Protein AF-A0A931WDE2-F1 (afdb_monomer_lite)

Foldseek 3Di:
DPDPPCQWDWDWDDDVPDIDIDIDGLVCLVVSLVVLVVQQVDPVDPRHPVNSVVVNVVSVVVNVVDPD

pLDDT: mean 86.85, std 14.72, range [46.34, 97.5]

Secondary structure (DSSP, 8-state):
-------EEEEEEEETTEEEEEEEEGGGHHHHHHHHHHHHT-TTSS--HHHHHHHHHHHHHHHHH---

Sequence (68 aa):
MPEPEHDLMMIGFSRTGERYFFFFTAEKIDQTIETFRRFAANPDLNFTSEDAEFLSEKVREEKKIKPT

Radius of gyration: 13.35 Å; chains: 1; bounding box: 38×19×37 Å

Structure (mmCIF, N/CA/C/O backbone):
data_AF-A0A931WDE2-F1
#
_entry.id   AF-A0A931WDE2-F1
#
loop_
_atom_site.group_PDB
_atom_site.id
_atom_site.type_symbol
_atom_site.label_atom_id
_atom_site.label_alt_id
_atom_site.label_comp_id
_atom_site.label_asym_id
_atom_site.label_entity_id
_atom_site.label_seq_id
_atom_site.pdbx_PDB_ins_code
_atom_site.Cartn_x
_atom_site.Cartn_y
_atom_site.Cartn_z
_atom_site.occupancy
_atom_site.B_iso_or_equiv
_atom_site.auth_seq_id
_atom_site.auth_comp_id
_atom_site.auth_asym_id
_atom_site.auth_atom_id
_atom_site.pdbx_PDB_model_num
ATOM 1 N N . MET A 1 1 ? -28.130 8.939 18.321 1.00 46.34 1 MET A N 1
ATOM 2 C CA . MET A 1 1 ? -27.340 8.462 17.169 1.00 46.34 1 MET A CA 1
ATOM 3 C C . MET A 1 1 ? -25.888 8.599 17.567 1.00 46.34 1 MET A C 1
ATOM 5 O O . MET A 1 1 ? -25.533 9.718 17.915 1.00 46.34 1 MET A O 1
ATOM 9 N N . PRO A 1 2 ? -25.080 7.530 17.622 1.00 58.94 2 PRO A N 1
ATOM 10 C CA . PRO A 1 2 ? -23.643 7.743 17.583 1.00 58.94 2 PRO A CA 1
ATOM 11 C C . PRO A 1 2 ? -23.315 8.355 16.213 1.00 58.94 2 PRO A C 1
ATOM 13 O O . PRO A 1 2 ? -23.839 7.904 15.191 1.00 58.94 2 PRO A O 1
ATOM 16 N N . GLU A 1 3 ? -22.543 9.437 16.216 1.00 59.28 3 GLU A N 1
ATOM 17 C CA . GLU A 1 3 ? -21.896 9.967 15.014 1.00 59.28 3 GLU A CA 1
ATOM 18 C C . GLU A 1 3 ? -21.092 8.825 14.365 1.00 59.28 3 GLU A C 1
ATOM 20 O O . GLU A 1 3 ? -20.529 8.009 15.102 1.00 59.28 3 GLU A O 1
ATOM 25 N N . PRO A 1 4 ? -21.031 8.702 13.027 1.00 55.72 4 PRO A N 1
ATOM 26 C CA . PRO A 1 4 ? -20.100 7.765 12.421 1.00 55.72 4 PRO A CA 1
ATOM 27 C C . PRO A 1 4 ? -18.692 8.183 12.848 1.00 55.72 4 PRO A C 1
ATOM 29 O O . PRO A 1 4 ? -18.221 9.259 12.484 1.00 55.72 4 PRO A O 1
ATOM 32 N N . GLU A 1 5 ? -18.032 7.352 13.652 1.00 60.06 5 GLU A N 1
ATOM 33 C CA . GLU A 1 5 ? -16.618 7.523 13.955 1.00 60.06 5 GLU A CA 1
ATOM 34 C C . GLU A 1 5 ? -15.884 7.506 12.613 1.00 60.06 5 GLU A C 1
ATOM 36 O O . GLU A 1 5 ? -15.821 6.485 11.926 1.00 60.06 5 GLU A O 1
ATOM 41 N N . HIS A 1 6 ? -15.435 8.679 12.163 1.00 61.25 6 HIS A N 1
ATOM 42 C CA . HIS A 1 6 ? -14.727 8.836 10.901 1.00 61.25 6 HIS A CA 1
ATOM 43 C C . HIS A 1 6 ? -13.337 8.210 11.037 1.00 61.25 6 HIS A C 1
ATOM 45 O O . HIS A 1 6 ? -12.333 8.895 11.215 1.00 61.25 6 HIS A O 1
ATOM 51 N N . ASP A 1 7 ? -13.289 6.885 10.960 1.00 79.25 7 ASP A N 1
ATOM 52 C CA . ASP A 1 7 ? -12.072 6.096 11.117 1.00 79.25 7 ASP A CA 1
ATOM 53 C C . ASP A 1 7 ? -11.383 5.809 9.780 1.00 79.25 7 ASP A C 1
ATOM 55 O O . ASP A 1 7 ? -10.512 4.947 9.678 1.00 79.25 7 ASP A O 1
ATOM 59 N N . LEU A 1 8 ? -11.772 6.558 8.742 1.00 88.00 8 LEU A N 1
ATOM 60 C CA . LEU A 1 8 ? -11.127 6.540 7.442 1.00 88.00 8 LEU A CA 1
ATOM 61 C C . LEU A 1 8 ? -9.776 7.254 7.528 1.00 88.00 8 LEU A C 1
ATOM 63 O O . LEU A 1 8 ? -9.697 8.461 7.751 1.00 88.00 8 LEU A O 1
ATOM 67 N N . MET A 1 9 ? -8.719 6.494 7.296 1.00 90.50 9 MET A N 1
ATOM 68 C CA . MET A 1 9 ? -7.346 6.953 7.171 1.00 90.50 9 MET A CA 1
ATOM 69 C C . MET A 1 9 ? -6.902 6.872 5.712 1.00 90.50 9 MET A C 1
ATOM 71 O O . MET A 1 9 ? -7.427 6.087 4.916 1.00 90.50 9 MET A O 1
ATOM 75 N N . MET A 1 10 ? -5.919 7.695 5.363 1.00 93.00 10 MET A N 1
ATOM 76 C CA . MET A 1 10 ? -5.313 7.719 4.040 1.00 93.00 10 MET A CA 1
ATOM 77 C C . MET A 1 10 ? -3.797 7.773 4.180 1.00 93.00 10 MET A C 1
ATOM 79 O O . MET A 1 10 ? -3.281 8.602 4.926 1.00 93.00 10 MET A O 1
ATOM 83 N N . ILE A 1 11 ? -3.089 6.951 3.406 1.00 93.75 11 ILE A N 1
ATOM 84 C CA . ILE A 1 11 ? -1.646 7.093 3.203 1.00 93.75 11 ILE A CA 1
ATOM 85 C C . ILE A 1 11 ? -1.353 7.345 1.725 1.00 93.75 11 ILE A C 1
ATOM 87 O O . ILE A 1 11 ? -1.855 6.647 0.839 1.00 93.75 11 ILE A O 1
ATOM 91 N N . GLY A 1 12 ? -0.570 8.391 1.472 1.00 93.94 12 GLY A N 1
ATOM 92 C CA . GLY A 1 12 ? -0.075 8.741 0.148 1.00 93.94 12 GLY A CA 1
ATOM 93 C C . GLY A 1 12 ? 1.362 8.266 -0.017 1.00 93.94 12 GLY A C 1
ATOM 94 O O . GLY A 1 12 ? 2.196 8.490 0.857 1.00 93.94 12 GLY A O 1
ATOM 95 N N . PHE A 1 13 ? 1.652 7.639 -1.150 1.00 94.69 13 PHE A N 1
ATOM 96 C CA . PHE A 1 13 ? 2.982 7.171 -1.502 1.00 94.69 13 PHE A CA 1
ATOM 97 C C . PHE A 1 13 ? 3.301 7.562 -2.942 1.00 94.69 13 PHE A C 1
ATOM 99 O O . PHE A 1 13 ? 2.510 7.318 -3.848 1.00 94.69 13 PHE A O 1
ATOM 106 N N . SER A 1 14 ? 4.444 8.201 -3.169 1.00 92.62 14 SER A N 1
ATOM 107 C CA . SER A 1 14 ? 4.853 8.637 -4.503 1.00 92.62 14 SER A CA 1
ATOM 108 C C . SER A 1 14 ? 6.218 8.079 -4.860 1.00 92.62 14 SER A C 1
ATOM 110 O O . SER A 1 14 ? 7.179 8.298 -4.122 1.00 92.62 14 SER A O 1
ATOM 112 N N . ARG A 1 15 ? 6.312 7.457 -6.033 1.00 86.38 15 ARG A N 1
ATOM 113 C CA . ARG A 1 15 ? 7.573 7.170 -6.721 1.00 86.38 15 ARG A CA 1
ATOM 114 C C . ARG A 1 15 ? 7.673 8.041 -7.971 1.00 86.38 15 ARG A C 1
ATOM 116 O O . ARG A 1 15 ? 6.705 8.675 -8.394 1.00 86.38 15 ARG A O 1
ATOM 123 N N . THR A 1 16 ? 8.854 8.111 -8.576 1.00 87.50 16 THR A N 1
ATOM 124 C CA . THR A 1 16 ? 9.031 8.837 -9.840 1.00 87.50 16 THR A CA 1
ATOM 125 C C . THR A 1 16 ? 8.052 8.297 -10.887 1.00 87.50 16 THR A C 1
ATOM 127 O O . THR A 1 16 ? 8.132 7.132 -11.263 1.00 87.50 16 THR A O 1
ATOM 130 N N . GLY A 1 17 ? 7.123 9.143 -11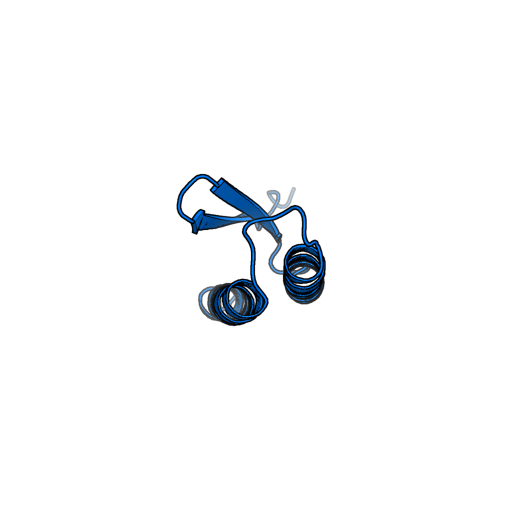.337 1.00 87.19 17 GLY A N 1
ATOM 131 C CA . GLY A 1 17 ? 6.124 8.807 -12.356 1.00 87.19 17 GLY A CA 1
ATOM 132 C C . GLY A 1 17 ? 4.796 8.243 -11.839 1.00 87.19 17 GLY A C 1
ATOM 133 O O . GLY A 1 17 ? 3.829 8.281 -12.590 1.00 87.19 17 GLY A O 1
ATOM 134 N N . GLU A 1 18 ? 4.697 7.811 -10.575 1.00 92.88 18 GLU A N 1
ATOM 135 C CA . GLU A 1 18 ? 3.477 7.181 -10.045 1.00 92.88 18 GLU A CA 1
ATOM 136 C C . GLU A 1 18 ? 3.139 7.615 -8.616 1.00 92.88 18 GLU A C 1
ATOM 138 O O . GLU A 1 18 ? 4.008 7.852 -7.774 1.00 92.88 18 GLU A O 1
ATOM 143 N N . ARG A 1 19 ? 1.838 7.731 -8.335 1.00 94.50 19 ARG A N 1
ATOM 144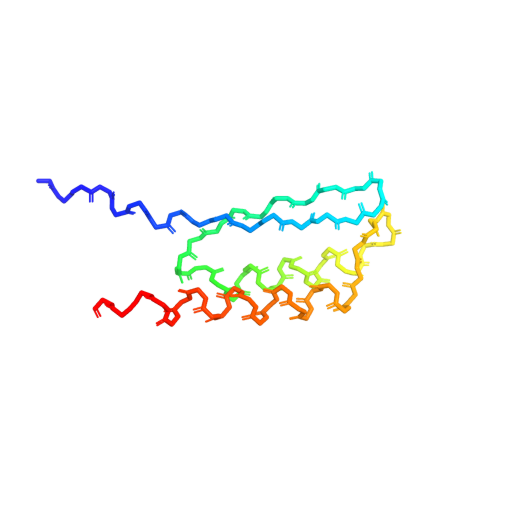 C CA . ARG A 1 19 ? 1.314 8.102 -7.018 1.00 94.50 19 ARG A CA 1
ATOM 145 C C . ARG A 1 19 ? 0.215 7.136 -6.619 1.00 94.50 19 ARG A C 1
ATOM 147 O O . ARG A 1 19 ? -0.726 6.910 -7.373 1.00 94.50 19 ARG A O 1
ATOM 154 N N . TYR A 1 20 ? 0.330 6.642 -5.403 1.00 94.69 20 TYR A N 1
ATOM 155 C CA . TYR A 1 20 ? -0.560 5.682 -4.790 1.00 94.69 20 TYR A CA 1
ATOM 156 C C . TYR A 1 20 ? -1.243 6.341 -3.600 1.00 94.69 20 TYR A C 1
ATOM 158 O O . TYR A 1 20 ? -0.592 6.968 -2.764 1.00 94.69 20 TYR A O 1
ATOM 166 N N . PHE A 1 21 ? -2.559 6.191 -3.524 1.00 94.75 21 PHE A N 1
ATOM 167 C CA . PHE A 1 21 ? -3.356 6.625 -2.386 1.00 94.75 21 PHE A CA 1
ATOM 168 C C . PHE A 1 21 ? -4.119 5.418 -1.871 1.00 94.75 21 PHE A C 1
ATOM 170 O O . PHE A 1 21 ? -4.938 4.845 -2.591 1.00 94.75 21 PHE A O 1
ATOM 177 N N . PHE A 1 22 ? -3.841 5.030 -0.632 1.00 94.69 22 PHE A N 1
ATOM 178 C CA . PHE A 1 22 ? -4.526 3.921 0.012 1.00 94.69 22 PHE A CA 1
ATOM 179 C C . PHE A 1 22 ? -5.429 4.457 1.104 1.00 94.69 22 PHE A C 1
ATOM 181 O O . PHE A 1 22 ? -4.973 5.155 2.008 1.00 94.69 22 PHE A O 1
ATOM 188 N N . PHE A 1 23 ? -6.705 4.105 1.004 1.00 94.12 23 PHE A N 1
ATOM 189 C CA . PHE A 1 23 ? -7.732 4.440 1.975 1.00 94.12 23 PHE A CA 1
ATOM 190 C C . PHE A 1 23 ? -8.083 3.191 2.767 1.00 94.12 23 PHE A C 1
ATOM 192 O O . PHE A 1 23 ? -8.323 2.131 2.186 1.00 94.12 23 PHE A O 1
ATOM 199 N N . PHE A 1 24 ? -8.109 3.310 4.086 1.00 92.31 24 PHE A N 1
ATOM 200 C CA . PHE A 1 24 ? -8.354 2.180 4.970 1.00 92.31 24 PHE A CA 1
ATOM 201 C C . PHE A 1 24 ? -8.972 2.641 6.285 1.00 92.31 24 PHE A C 1
ATOM 203 O O . PHE A 1 24 ? -8.948 3.823 6.608 1.00 92.31 24 PHE A O 1
ATOM 210 N N . THR A 1 25 ? -9.539 1.706 7.042 1.00 90.56 25 THR A N 1
ATOM 211 C CA . THR A 1 25 ? -10.027 1.962 8.402 1.00 90.56 25 THR A CA 1
ATOM 212 C C . THR A 1 25 ? -9.129 1.287 9.430 1.00 90.56 25 THR A C 1
ATOM 214 O O . THR A 1 25 ? -8.395 0.353 9.089 1.00 90.56 25 THR A O 1
ATOM 217 N N . ALA A 1 26 ? -9.185 1.718 10.694 1.00 86.50 26 ALA A N 1
ATOM 218 C CA . ALA A 1 26 ? -8.362 1.132 11.760 1.00 86.50 26 ALA A CA 1
ATOM 219 C C . ALA A 1 26 ? -8.653 -0.362 11.989 1.00 86.50 26 ALA A C 1
ATOM 221 O O . ALA A 1 26 ? -7.776 -1.123 12.398 1.00 86.50 26 ALA A O 1
ATOM 222 N N . GLU A 1 27 ? -9.861 -0.810 11.651 1.00 89.50 27 GLU A N 1
ATOM 223 C CA . GLU A 1 27 ? -10.270 -2.215 11.716 1.00 89.50 27 GLU A CA 1
ATOM 224 C C . GLU A 1 27 ? -9.682 -3.078 10.583 1.00 89.50 27 GLU A C 1
ATOM 226 O O . GLU A 1 27 ? -9.671 -4.303 10.679 1.00 89.50 27 GLU A O 1
ATOM 231 N N . LYS A 1 28 ? -9.184 -2.466 9.497 1.00 91.44 28 LYS A N 1
ATOM 232 C CA . LYS A 1 28 ? -8.760 -3.159 8.264 1.00 91.44 28 LYS A CA 1
ATOM 233 C C . LYS A 1 28 ? -7.258 -3.077 7.985 1.00 91.44 28 LYS A C 1
ATOM 235 O O . LYS A 1 28 ? -6.823 -3.211 6.840 1.00 91.44 28 LYS A O 1
ATOM 240 N N . ILE A 1 29 ? -6.448 -2.896 9.023 1.00 91.50 29 ILE A N 1
ATOM 241 C CA . ILE A 1 29 ? -4.984 -2.777 8.914 1.00 91.50 29 ILE A CA 1
ATOM 242 C C . ILE A 1 29 ? -4.354 -4.012 8.255 1.00 91.50 29 ILE A C 1
ATOM 244 O O . ILE A 1 29 ? -3.598 -3.872 7.295 1.00 91.50 29 ILE A O 1
ATOM 248 N N . ASP A 1 30 ? -4.712 -5.224 8.688 1.00 94.94 30 ASP A N 1
ATOM 249 C CA . ASP A 1 30 ? -4.139 -6.456 8.124 1.00 94.94 30 ASP A CA 1
ATOM 250 C C . ASP A 1 30 ? -4.510 -6.648 6.645 1.00 94.94 30 ASP A C 1
ATOM 252 O O . ASP A 1 30 ? -3.671 -7.026 5.826 1.00 94.94 30 ASP A O 1
ATOM 256 N N . GLN A 1 31 ? -5.749 -6.305 6.273 1.00 95.75 31 GLN A N 1
ATOM 257 C CA . GLN A 1 31 ? -6.201 -6.328 4.879 1.00 95.75 31 GLN A CA 1
ATOM 258 C C . GLN A 1 31 ? -5.464 -5.286 4.020 1.00 95.75 31 GLN A C 1
ATOM 260 O O . GLN A 1 31 ? -5.184 -5.524 2.842 1.00 95.75 31 GLN A O 1
ATOM 265 N N . THR A 1 32 ? -5.130 -4.138 4.605 1.00 96.12 32 THR A N 1
ATOM 266 C CA . THR A 1 32 ? 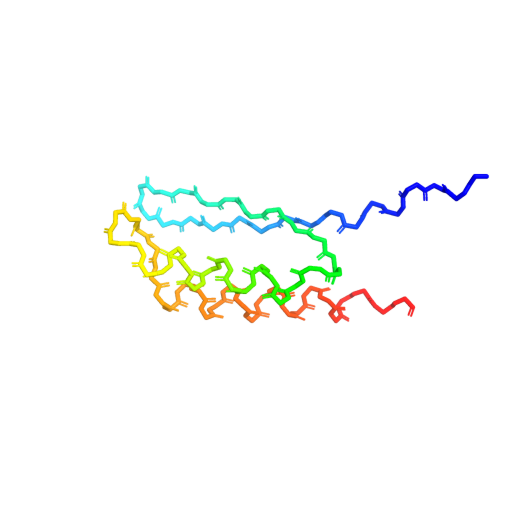-4.377 -3.070 3.934 1.00 96.12 32 THR A CA 1
ATOM 267 C C . THR A 1 32 ? -2.942 -3.517 3.653 1.00 96.12 32 THR A C 1
ATOM 269 O O . THR A 1 32 ? -2.468 -3.388 2.528 1.00 96.12 32 THR A O 1
ATOM 272 N N . ILE A 1 33 ? -2.287 -4.155 4.626 1.00 96.69 33 ILE A N 1
ATOM 273 C CA . ILE A 1 33 ? -0.941 -4.731 4.468 1.00 96.69 33 ILE A CA 1
ATOM 274 C C . ILE A 1 33 ? -0.918 -5.810 3.378 1.00 96.69 33 ILE A C 1
ATOM 276 O O . ILE A 1 33 ? -0.019 -5.841 2.537 1.00 96.69 33 ILE A O 1
ATOM 280 N N . GLU A 1 34 ? -1.926 -6.679 3.348 1.00 97.50 34 GLU A N 1
ATOM 281 C CA . GLU A 1 34 ? -2.067 -7.680 2.288 1.00 97.50 34 GLU A CA 1
ATOM 282 C C . GLU A 1 34 ? -2.265 -7.033 0.907 1.00 97.50 34 GLU A C 1
ATOM 284 O O . GLU A 1 34 ? -1.738 -7.514 -0.097 1.00 97.50 34 GLU A O 1
ATOM 289 N N . THR A 1 35 ? -2.964 -5.898 0.846 1.00 97.19 35 THR A N 1
ATOM 290 C CA . THR A 1 35 ? -3.115 -5.129 -0.396 1.00 97.19 35 THR A CA 1
ATOM 291 C C . THR A 1 35 ? -1.768 -4.590 -0.878 1.00 97.19 35 THR A C 1
ATOM 293 O O . THR A 1 35 ? -1.459 -4.733 -2.059 1.00 97.19 35 THR A O 1
ATOM 296 N N . PHE A 1 36 ? -0.920 -4.070 0.016 1.00 97.50 36 PHE A N 1
ATOM 297 C CA . PHE A 1 36 ? 0.433 -3.634 -0.349 1.00 97.50 36 PHE A CA 1
ATOM 298 C C . PHE A 1 36 ? 1.268 -4.769 -0.946 1.00 97.50 36 PHE A C 1
ATOM 300 O O . PHE A 1 36 ? 1.921 -4.580 -1.969 1.00 97.50 36 PHE A O 1
ATOM 307 N N . ARG A 1 37 ? 1.201 -5.975 -0.369 1.00 97.31 37 ARG A N 1
ATOM 308 C CA . ARG A 1 37 ? 1.910 -7.153 -0.902 1.00 97.31 37 ARG A CA 1
ATOM 309 C C . ARG A 1 37 ? 1.443 -7.531 -2.304 1.00 97.31 37 ARG A C 1
ATOM 311 O O . ARG A 1 37 ? 2.262 -7.879 -3.147 1.00 97.31 37 ARG A O 1
ATOM 318 N N . ARG A 1 38 ? 0.138 -7.439 -2.571 1.00 97.19 38 ARG A N 1
ATOM 319 C CA . ARG A 1 38 ? -0.420 -7.700 -3.908 1.00 97.19 38 ARG A CA 1
ATOM 320 C C . ARG A 1 38 ? 0.015 -6.657 -4.928 1.00 97.19 38 ARG A C 1
ATOM 322 O O . ARG A 1 38 ? 0.293 -7.023 -6.063 1.00 97.19 38 ARG A O 1
ATOM 329 N N . PHE A 1 39 ? 0.101 -5.389 -4.527 1.00 96.19 39 PHE A N 1
ATOM 330 C CA . PHE A 1 39 ? 0.621 -4.323 -5.386 1.00 96.19 39 PHE A CA 1
ATOM 331 C C . PHE A 1 39 ? 2.104 -4.554 -5.699 1.00 96.19 39 PHE A C 1
ATOM 333 O O . PHE A 1 39 ? 2.486 -4.472 -6.858 1.00 96.19 39 PHE A O 1
ATOM 340 N N . ALA A 1 40 ? 2.906 -4.953 -4.708 1.00 96.62 40 ALA A N 1
ATOM 341 C CA . ALA A 1 40 ? 4.317 -5.296 -4.903 1.00 96.62 40 ALA A CA 1
ATOM 342 C C . ALA A 1 40 ? 4.551 -6.528 -5.791 1.00 96.62 40 ALA A C 1
ATOM 344 O O . ALA A 1 40 ? 5.598 -6.655 -6.420 1.00 96.62 40 ALA A O 1
ATOM 345 N N . ALA A 1 41 ? 3.586 -7.447 -5.838 1.00 97.06 41 ALA A N 1
ATOM 346 C CA . ALA A 1 41 ? 3.632 -8.613 -6.712 1.00 97.06 41 ALA A CA 1
ATOM 347 C C . ALA A 1 41 ? 3.189 -8.310 -8.155 1.00 97.06 41 ALA A C 1
ATOM 349 O O . ALA A 1 41 ? 3.289 -9.193 -9.008 1.00 97.06 41 ALA A O 1
ATOM 350 N N . ASN A 1 42 ? 2.678 -7.106 -8.437 1.00 95.62 42 ASN A N 1
ATOM 351 C CA . ASN A 1 42 ? 2.231 -6.722 -9.769 1.00 95.62 42 ASN A CA 1
ATOM 352 C C . ASN A 1 42 ? 3.384 -6.068 -10.559 1.00 95.62 42 ASN A C 1
ATOM 354 O O . ASN A 1 42 ? 3.768 -4.946 -10.231 1.00 95.62 42 ASN A O 1
ATOM 358 N N . PRO A 1 43 ? 3.913 -6.715 -11.617 1.00 93.56 43 PRO A N 1
ATOM 359 C CA . PRO A 1 43 ? 5.030 -6.178 -12.394 1.00 93.56 43 PRO A CA 1
ATOM 360 C C . PRO A 1 43 ? 4.676 -4.930 -13.218 1.00 93.56 43 PRO A C 1
ATOM 362 O O . PRO A 1 43 ? 5.586 -4.243 -13.676 1.00 93.56 43 PRO A O 1
ATOM 365 N N . ASP A 1 44 ? 3.387 -4.628 -13.405 1.00 94.56 44 ASP A N 1
ATOM 366 C CA . ASP A 1 44 ? 2.935 -3.440 -14.137 1.00 94.56 44 ASP A CA 1
ATOM 367 C C . ASP A 1 44 ? 2.941 -2.164 -13.272 1.00 94.56 44 ASP A C 1
ATOM 369 O O . ASP A 1 44 ? 2.677 -1.078 -13.783 1.00 94.56 44 ASP A O 1
ATOM 373 N N . LEU A 1 45 ? 3.220 -2.280 -11.967 1.00 93.56 45 LEU A N 1
ATOM 374 C CA . LEU A 1 45 ? 3.252 -1.163 -11.021 1.00 93.56 45 LEU A CA 1
ATOM 375 C C . LEU A 1 45 ? 4.695 -0.797 -10.652 1.00 93.56 45 LEU A C 1
ATOM 377 O O . LEU A 1 45 ? 5.508 -1.669 -10.345 1.00 93.56 45 LEU A O 1
ATOM 381 N N . ASN A 1 46 ? 5.011 0.498 -10.564 1.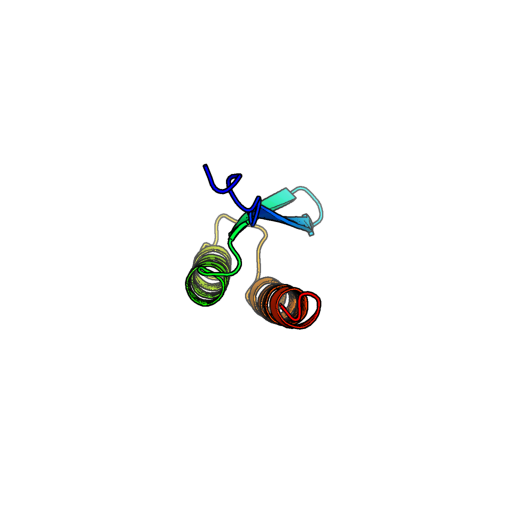00 94.25 46 ASN A N 1
ATOM 382 C CA . ASN A 1 46 ? 6.232 0.996 -9.913 1.00 94.25 46 ASN A CA 1
ATOM 383 C C . ASN A 1 46 ? 6.068 0.982 -8.383 1.00 94.25 46 ASN A C 1
ATOM 385 O O . ASN A 1 46 ? 6.163 2.011 -7.703 1.00 94.25 46 ASN A O 1
ATOM 389 N N . PHE A 1 47 ? 5.781 -0.205 -7.854 1.00 95.38 47 PHE A N 1
ATOM 390 C CA . PHE A 1 47 ? 5.551 -0.472 -6.446 1.00 95.38 47 PHE A CA 1
ATOM 391 C C . PHE A 1 47 ? 6.277 -1.760 -6.068 1.00 95.38 47 PHE A C 1
ATOM 393 O O . PHE A 1 47 ? 6.019 -2.820 -6.628 1.00 95.38 47 PHE A O 1
ATOM 400 N N . THR A 1 48 ? 7.213 -1.670 -5.132 1.00 95.50 48 THR A N 1
ATOM 401 C CA . THR A 1 48 ? 8.137 -2.762 -4.805 1.00 95.50 48 THR A CA 1
ATOM 402 C C . THR A 1 48 ? 7.800 -3.427 -3.473 1.00 95.50 48 THR A C 1
ATOM 404 O O . THR A 1 48 ? 7.054 -2.891 -2.653 1.00 95.50 48 THR A O 1
ATOM 407 N N . SER A 1 49 ? 8.388 -4.597 -3.212 1.00 96.19 49 SER A N 1
ATOM 408 C CA . SER A 1 49 ? 8.267 -5.259 -1.905 1.00 96.19 49 SER A CA 1
ATOM 409 C C . SER A 1 49 ? 8.818 -4.406 -0.757 1.00 96.19 49 SER A C 1
ATOM 411 O O . SER A 1 49 ? 8.268 -4.450 0.339 1.00 96.19 49 SER A O 1
ATOM 413 N N . GLU A 1 50 ? 9.851 -3.599 -1.017 1.00 96.44 50 GLU A N 1
ATOM 414 C CA . GLU A 1 50 ? 10.406 -2.639 -0.052 1.00 96.44 50 GLU A CA 1
ATOM 415 C C . GLU A 1 50 ? 9.377 -1.550 0.297 1.00 96.44 50 GLU A C 1
ATOM 417 O O . GLU A 1 50 ? 9.183 -1.229 1.469 1.00 96.44 50 GLU A O 1
ATOM 422 N N . ASP A 1 51 ? 8.636 -1.051 -0.700 1.00 95.75 51 ASP A N 1
ATOM 423 C CA . ASP A 1 51 ? 7.544 -0.094 -0.477 1.00 95.75 51 ASP A CA 1
ATOM 424 C C . ASP A 1 51 ? 6.425 -0.705 0.359 1.00 95.75 51 ASP A C 1
ATOM 426 O O . ASP A 1 51 ? 5.903 -0.069 1.277 1.00 95.75 51 ASP A O 1
ATOM 430 N N . ALA A 1 52 ? 6.066 -1.956 0.057 1.00 96.81 52 ALA A N 1
ATOM 431 C CA . ALA A 1 52 ? 5.051 -2.673 0.809 1.00 96.81 52 ALA A CA 1
ATOM 432 C C . ALA A 1 52 ? 5.447 -2.829 2.278 1.00 96.81 52 ALA A C 1
ATOM 434 O O . ALA A 1 52 ? 4.603 -2.641 3.155 1.00 96.81 52 ALA A O 1
ATOM 435 N N . GLU A 1 53 ? 6.704 -3.168 2.557 1.00 96.94 53 GLU A N 1
ATOM 436 C CA . GLU A 1 53 ? 7.222 -3.314 3.916 1.00 96.94 53 GLU A CA 1
ATOM 437 C C . GLU A 1 53 ? 7.211 -1.975 4.661 1.00 96.94 53 GLU A C 1
ATOM 439 O O . GLU A 1 53 ? 6.593 -1.882 5.725 1.00 96.94 53 GLU A O 1
ATOM 444 N N . PHE A 1 54 ? 7.756 -0.919 4.050 1.00 95.56 54 PHE A N 1
ATOM 445 C CA . PHE A 1 54 ? 7.769 0.429 4.620 1.00 95.56 54 PHE A CA 1
ATOM 446 C C . PHE A 1 54 ? 6.357 0.944 4.943 1.00 95.56 54 PHE A C 1
ATOM 448 O O . PHE A 1 54 ? 6.085 1.419 6.050 1.00 95.56 54 PHE A O 1
ATOM 455 N N . LEU A 1 55 ? 5.416 0.810 4.004 1.00 96.31 55 LEU A N 1
ATOM 456 C CA . LEU A 1 55 ? 4.030 1.227 4.222 1.00 96.31 55 LEU A CA 1
ATOM 457 C C . LEU A 1 55 ? 3.322 0.336 5.249 1.00 96.31 55 LEU A C 1
ATOM 459 O O . LEU A 1 55 ? 2.502 0.829 6.023 1.00 96.31 55 LEU A O 1
ATOM 463 N N . SER A 1 56 ? 3.659 -0.954 5.320 1.00 95.88 56 SER A N 1
ATOM 464 C CA . SER A 1 56 ? 3.119 -1.858 6.342 1.00 95.88 56 SER A CA 1
ATOM 465 C C . SER A 1 56 ? 3.532 -1.447 7.751 1.00 95.88 56 SER A C 1
ATOM 467 O O . SER A 1 56 ? 2.737 -1.574 8.680 1.00 95.88 56 SER A O 1
ATOM 469 N N . GLU A 1 57 ? 4.759 -0.964 7.937 1.00 95.25 57 GLU A N 1
ATOM 470 C CA . GLU A 1 57 ? 5.198 -0.405 9.217 1.00 95.25 57 GLU A CA 1
ATOM 471 C C . GLU A 1 57 ? 4.437 0.878 9.546 1.00 9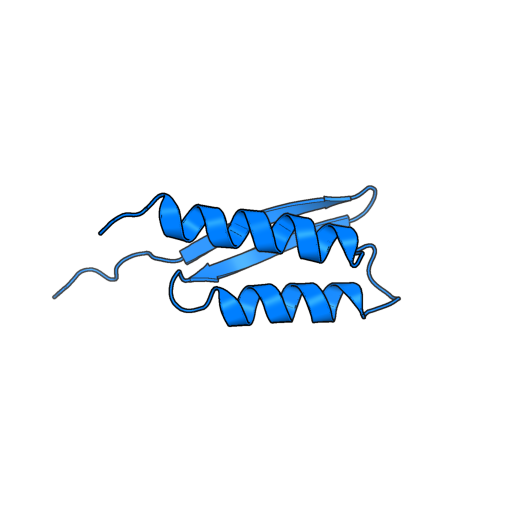5.25 57 GLU A C 1
ATOM 473 O O . GLU A 1 57 ? 3.846 0.972 10.623 1.00 95.25 57 GLU A O 1
ATOM 478 N N . LYS A 1 58 ? 4.343 1.812 8.591 1.00 92.88 58 LYS A N 1
ATOM 479 C CA . LYS A 1 58 ? 3.627 3.084 8.777 1.00 92.88 58 LYS A CA 1
ATOM 480 C C . LYS A 1 58 ? 2.172 2.887 9.183 1.00 92.88 58 LYS A C 1
ATOM 482 O O . LYS A 1 58 ? 1.712 3.465 10.162 1.00 92.88 58 LYS A O 1
ATOM 487 N N . VAL A 1 59 ? 1.455 2.011 8.488 1.00 91.88 59 VAL A N 1
ATOM 488 C CA . VAL A 1 59 ? 0.038 1.752 8.772 1.00 91.88 59 VAL A CA 1
ATOM 489 C C . VAL A 1 59 ? -0.155 1.065 10.136 1.00 91.88 59 VAL A C 1
ATOM 491 O O . VAL A 1 59 ? -1.146 1.313 10.820 1.00 91.88 59 VAL A O 1
ATOM 494 N N . ARG A 1 60 ? 0.814 0.266 10.609 1.00 91.31 60 ARG A N 1
ATOM 495 C CA . ARG A 1 60 ? 0.794 -0.278 11.983 1.00 91.31 60 ARG A CA 1
ATOM 496 C C . ARG A 1 60 ? 1.050 0.787 13.051 1.00 91.31 60 ARG A C 1
ATOM 498 O O . ARG A 1 60 ? 0.535 0.644 14.161 1.00 91.31 60 ARG A O 1
ATOM 505 N N . GLU A 1 61 ? 1.845 1.813 12.753 1.00 88.12 61 GLU A N 1
ATOM 506 C CA . GLU A 1 61 ? 2.086 2.946 13.657 1.00 88.12 61 GLU A CA 1
ATOM 507 C C . GLU A 1 61 ? 0.830 3.807 13.830 1.00 88.12 61 GLU A C 1
ATOM 509 O O . GLU A 1 61 ? 0.505 4.162 14.961 1.00 88.12 61 GLU A O 1
ATOM 514 N N . GLU A 1 62 ? 0.063 4.043 12.761 1.00 79.44 62 GLU A N 1
ATOM 515 C CA . GLU A 1 62 ? -1.195 4.811 12.817 1.00 79.44 62 GLU A CA 1
ATOM 516 C C . GLU A 1 62 ? -2.196 4.229 13.831 1.00 79.44 62 GLU A C 1
ATOM 518 O O . GLU A 1 62 ? -2.809 4.962 14.608 1.00 79.44 62 GLU A O 1
ATOM 523 N N . LYS A 1 63 ? -2.283 2.893 13.929 1.00 68.81 63 LYS A N 1
AT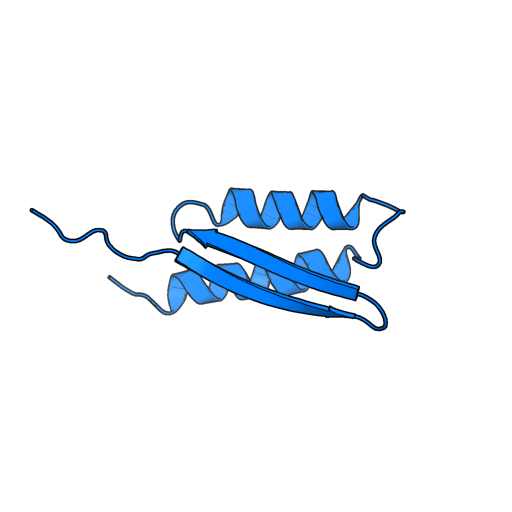OM 524 C CA . LYS A 1 63 ? -3.101 2.214 14.951 1.00 68.81 63 LYS A CA 1
ATOM 525 C C . LYS A 1 63 ? -2.661 2.543 16.384 1.00 68.81 63 LYS A C 1
ATOM 527 O O . LYS A 1 63 ? -3.491 2.570 17.285 1.00 68.81 63 LYS A O 1
ATOM 532 N N . LYS A 1 64 ? -1.363 2.753 16.625 1.00 65.31 64 LYS A N 1
ATOM 533 C CA . LYS A 1 64 ? -0.825 3.038 17.969 1.00 65.31 64 LYS A CA 1
ATOM 534 C C . LYS A 1 64 ? -1.021 4.495 18.388 1.00 65.31 64 LYS A C 1
ATOM 536 O O . LYS A 1 64 ? -1.036 4.771 19.583 1.00 65.31 64 LYS A O 1
ATOM 541 N N . ILE A 1 65 ? -1.147 5.414 17.429 1.00 59.19 65 ILE A N 1
ATOM 542 C CA . ILE A 1 65 ? -1.261 6.860 17.681 1.00 59.19 65 ILE A CA 1
ATOM 543 C C . ILE A 1 65 ? -2.681 7.250 18.139 1.00 59.19 65 ILE A C 1
ATOM 545 O O . ILE A 1 65 ? -2.839 8.271 18.806 1.00 59.19 65 ILE A O 1
ATOM 549 N N . LYS A 1 66 ? -3.697 6.410 17.891 1.00 50.03 66 LYS A N 1
ATOM 550 C CA . LYS A 1 66 ? -5.034 6.516 18.500 1.00 50.03 66 LYS A CA 1
ATOM 551 C C . LYS A 1 66 ? -5.223 5.478 19.628 1.00 50.03 66 LYS A C 1
ATOM 553 O O . LYS A 1 66 ? -5.788 4.415 19.379 1.00 50.03 66 LYS A O 1
ATOM 558 N N . PRO A 1 67 ? -4.769 5.740 20.867 1.00 48.06 67 PRO A N 1
ATOM 559 C CA . PRO A 1 67 ? -5.265 5.016 22.029 1.00 48.06 67 PRO A CA 1
ATOM 560 C C . PRO A 1 67 ? -6.676 5.537 22.339 1.00 48.06 67 PRO A C 1
ATOM 562 O O . PRO A 1 67 ? -6.828 6.656 22.828 1.00 48.06 67 PRO A O 1
ATOM 565 N N . THR A 1 68 ? -7.700 4.765 21.982 1.00 47.25 68 THR A N 1
ATOM 566 C CA . THR A 1 68 ? -9.078 4.964 22.462 1.00 47.25 68 THR A CA 1
ATOM 567 C C . THR A 1 68 ? -9.253 4.299 23.820 1.00 47.25 68 THR A C 1
ATOM 569 O O . THR A 1 68 ? -8.703 3.186 23.999 1.00 47.25 68 THR A O 1
#